Protein AF-A0A3A8EFR8-F1 (afdb_monomer)

Secondary structure (DSSP, 8-state):
----PPPHHHHHHHHHHHHTT--HHHHHHHTT--HHHHHHHHHHTEETTEE-HHHHTT--

Mean predicted aligned error: 6.83 Å

pLDDT: mean 77.89, std 14.25, range [42.12, 92.38]

Sequence (60 aa):
MNYIHLNLEERYQIYTLLREGFYKRHIAWRLNRSPSTISREIHRNRAKNGYFVKHANKIA

Nearest PDB structures (foldseek):
  1pdn-assembly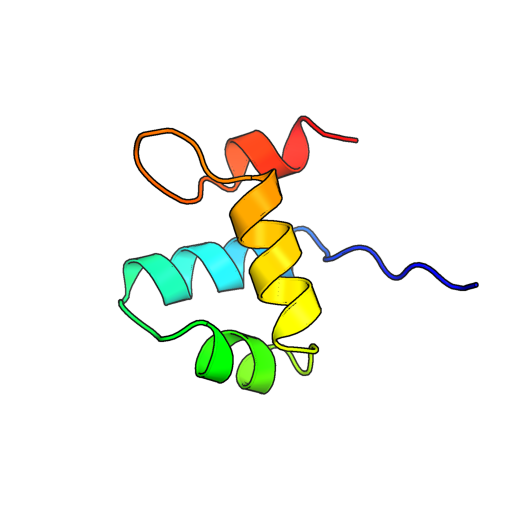1_C  TM=8.725E-01  e=2.244E-01  Drosophila melanogaster
  6pax-assembly1_A  TM=8.073E-01  e=4.500E-01  Homo sapiens
  1mdm-assembly1_A  TM=8.186E-01  e=1.024E+00  Homo sapiens
  5z4z-assembly1_A  TM=6.744E-01  e=5.795E-01  unclassified
  5z4y-assembly1_B  TM=5.036E-01  e=3.494E-01  unclassified

InterPro domains:
  IPR025246 Transposase IS30-like HTH domain [PF13936] (3-45)
  IPR038116 TrpR-like superfamily [G3DSA:1.10.1270.10] (5-60)
  IPR051917 Transposase/Integrase Enzymes [PTHR10948] (1-58)

Foldseek 3Di:
DPPDDQDLVLLVLLVVCVVVVDDLCVSCVVSVHDSVNSVVLQVQQQDPVGHDSVSSVVPD

Structure (mmCIF, N/CA/C/O backbone):
data_AF-A0A3A8EFR8-F1
#
_entry.id   AF-A0A3A8EFR8-F1
#
loop_
_atom_site.group_PDB
_atom_site.id
_atom_site.type_symbol
_atom_site.label_atom_id
_atom_site.label_alt_id
_atom_site.label_comp_id
_atom_site.label_asym_id
_atom_site.label_entity_id
_atom_site.label_seq_id
_atom_site.pdbx_PDB_ins_code
_atom_site.Cartn_x
_atom_site.Cartn_y
_atom_site.Cartn_z
_atom_site.occupancy
_atom_site.B_iso_or_equiv
_atom_site.auth_seq_id
_atom_site.auth_comp_id
_atom_site.auth_asym_id
_atom_site.auth_atom_id
_atom_site.pdbx_PDB_model_num
ATOM 1 N N . MET A 1 1 ? -19.757 11.272 8.558 1.00 42.12 1 MET A N 1
ATOM 2 C CA . MET A 1 1 ? -18.982 10.335 7.713 1.00 42.12 1 MET A CA 1
ATOM 3 C C . MET A 1 1 ? -17.564 10.279 8.250 1.00 42.12 1 MET A C 1
ATOM 5 O O . MET A 1 1 ? -16.886 11.293 8.205 1.00 42.12 1 MET A O 1
ATOM 9 N N . ASN A 1 2 ? -17.145 9.146 8.813 1.00 48.78 2 ASN A N 1
ATOM 10 C CA . ASN A 1 2 ? -15.793 8.984 9.348 1.00 48.78 2 ASN A CA 1
ATOM 11 C C . ASN A 1 2 ? -14.921 8.400 8.229 1.00 48.78 2 ASN A C 1
ATOM 13 O O . ASN A 1 2 ? -14.922 7.191 7.993 1.00 48.78 2 ASN A O 1
ATOM 17 N N . TYR A 1 3 ? -14.307 9.270 7.425 1.00 59.19 3 TYR A N 1
ATOM 18 C CA . TYR A 1 3 ? -13.446 8.828 6.333 1.00 59.19 3 TYR A CA 1
ATOM 19 C C . TYR A 1 3 ? -12.117 8.357 6.930 1.00 59.19 3 TYR A C 1
ATOM 21 O O . TYR A 1 3 ? -11.224 9.148 7.217 1.00 59.19 3 TYR A O 1
ATOM 29 N N . ILE A 1 4 ? -12.015 7.049 7.165 1.00 68.94 4 ILE A N 1
ATOM 30 C CA . ILE A 1 4 ? -10.792 6.432 7.675 1.00 68.94 4 ILE A CA 1
ATOM 31 C C . ILE A 1 4 ? -9.813 6.335 6.506 1.00 68.94 4 ILE A C 1
ATOM 33 O O . ILE A 1 4 ? -9.955 5.480 5.626 1.00 68.94 4 ILE A O 1
ATOM 37 N N . HIS A 1 5 ? -8.843 7.246 6.479 1.00 75.31 5 HIS A N 1
ATOM 38 C CA . HIS A 1 5 ? -7.726 7.181 5.546 1.00 75.31 5 HIS A CA 1
ATOM 39 C C . HIS A 1 5 ? -6.919 5.899 5.790 1.00 75.31 5 HIS A C 1
ATOM 41 O O . HIS A 1 5 ? -6.761 5.464 6.928 1.00 75.31 5 HIS A O 1
ATOM 47 N N . LEU A 1 6 ? -6.397 5.305 4.712 1.00 79.38 6 LEU A N 1
ATOM 48 C CA . LEU A 1 6 ? -5.378 4.264 4.827 1.00 79.38 6 LEU A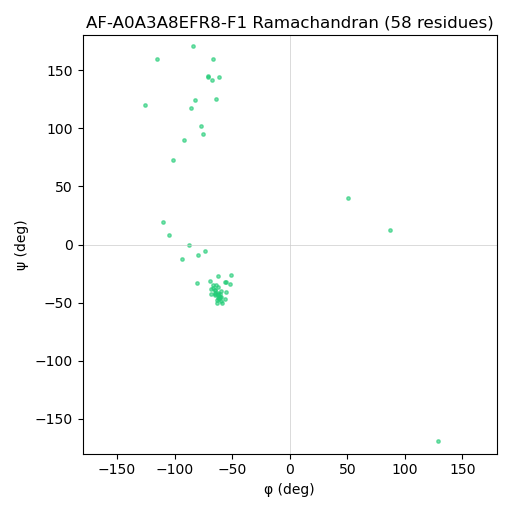 CA 1
ATOM 49 C C . LEU A 1 6 ? -4.124 4.870 5.456 1.00 79.38 6 LEU A C 1
ATOM 51 O O . LEU A 1 6 ? -3.581 5.844 4.915 1.00 79.38 6 LEU A O 1
ATOM 55 N N . ASN A 1 7 ? -3.670 4.266 6.549 1.00 84.69 7 ASN A N 1
ATOM 56 C CA . ASN A 1 7 ? -2.445 4.642 7.235 1.00 84.69 7 ASN A CA 1
ATOM 57 C C . ASN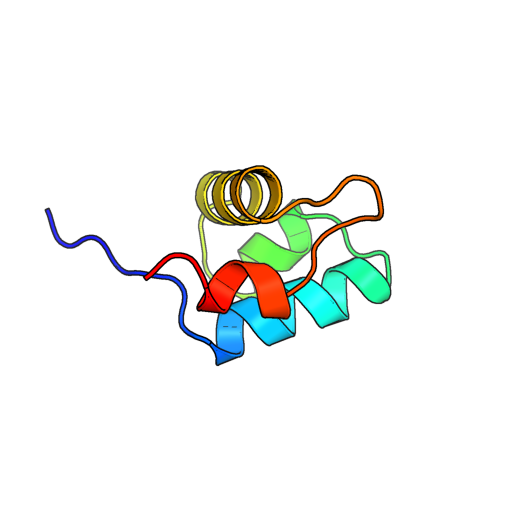 A 1 7 ? -1.223 4.355 6.357 1.00 84.69 7 ASN A C 1
ATOM 59 O O . ASN A 1 7 ? -1.262 3.541 5.431 1.00 84.69 7 ASN A O 1
ATOM 63 N N . LEU A 1 8 ? -0.107 5.015 6.671 1.00 81.06 8 LEU A N 1
ATOM 64 C CA . LEU A 1 8 ? 1.151 4.822 5.952 1.00 81.06 8 LEU A CA 1
ATOM 65 C C . LEU A 1 8 ? 1.583 3.347 5.942 1.00 81.06 8 LEU A C 1
ATOM 67 O O . LEU A 1 8 ? 2.001 2.836 4.906 1.00 81.06 8 LEU A O 1
ATOM 71 N N . GLU A 1 9 ? 1.425 2.656 7.071 1.00 83.69 9 GLU A N 1
ATOM 72 C CA . GLU A 1 9 ? 1.738 1.232 7.203 1.00 83.69 9 GLU A CA 1
ATOM 73 C C . GLU A 1 9 ? 0.879 0.359 6.279 1.00 83.69 9 GLU A C 1
ATOM 75 O O . GLU A 1 9 ? 1.417 -0.465 5.539 1.00 83.69 9 GLU A O 1
ATOM 80 N N . GLU A 1 10 ? -0.437 0.598 6.233 1.00 86.31 10 GLU A N 1
ATOM 81 C CA . GLU A 1 10 ? -1.345 -0.122 5.333 1.00 86.31 10 GLU A CA 1
ATOM 82 C C . GLU A 1 10 ? -0.938 0.099 3.869 1.00 86.31 10 GLU A C 1
ATOM 84 O O . GLU A 1 10 ? -0.908 -0.841 3.080 1.00 86.31 10 GLU A O 1
ATOM 89 N N . ARG A 1 11 ? -0.540 1.322 3.495 1.00 86.38 11 ARG A N 1
ATOM 90 C CA . ARG A 1 11 ? -0.055 1.634 2.137 1.00 86.38 11 ARG A CA 1
ATOM 91 C C . ARG A 1 11 ? 1.250 0.912 1.800 1.00 86.38 11 ARG A C 1
ATOM 93 O O . ARG A 1 11 ? 1.401 0.418 0.681 1.00 86.38 11 ARG A O 1
ATOM 100 N N . TYR A 1 12 ? 2.176 0.803 2.753 1.00 86.81 12 TYR A N 1
ATOM 101 C CA . TYR A 1 12 ? 3.387 -0.002 2.581 1.00 86.81 12 TYR A CA 1
ATOM 102 C C . TYR A 1 12 ? 3.068 -1.489 2.430 1.00 86.81 12 TYR A C 1
ATOM 104 O O . TYR A 1 12 ? 3.622 -2.134 1.542 1.00 86.81 12 TYR A O 1
ATOM 112 N N . GLN A 1 13 ? 2.139 -2.025 3.222 1.00 88.19 13 GLN A N 1
ATOM 113 C CA . GLN A 1 13 ? 1.697 -3.414 3.098 1.00 88.19 13 GLN A CA 1
ATOM 114 C C . GLN A 1 13 ? 1.040 -3.679 1.736 1.00 88.19 13 GLN A C 1
ATOM 116 O O . GLN A 1 13 ? 1.374 -4.671 1.091 1.00 88.19 13 GLN A O 1
ATOM 121 N N . ILE A 1 14 ? 0.187 -2.772 1.237 1.00 88.69 14 ILE A N 1
ATOM 122 C CA . ILE A 1 14 ? -0.377 -2.855 -0.124 1.00 88.69 14 ILE A CA 1
ATOM 123 C C . ILE A 1 14 ? 0.746 -2.926 -1.163 1.00 88.69 14 ILE A C 1
ATOM 125 O O . ILE A 1 14 ? 0.699 -3.769 -2.056 1.00 88.69 14 ILE A O 1
ATOM 129 N N . TYR A 1 15 ? 1.757 -2.061 -1.056 1.00 86.94 15 TYR A N 1
ATOM 130 C CA . TYR A 1 15 ? 2.877 -2.035 -1.995 1.00 86.94 15 TYR A CA 1
ATOM 131 C C . TYR A 1 15 ? 3.700 -3.321 -1.976 1.00 86.94 15 TYR A C 1
ATOM 133 O O . TYR A 1 15 ? 3.962 -3.880 -3.040 1.00 86.94 15 TYR A O 1
ATOM 141 N N . THR A 1 16 ? 4.074 -3.807 -0.792 1.00 88.56 16 THR A N 1
ATOM 142 C CA . THR A 1 16 ? 4.836 -5.053 -0.648 1.00 88.56 16 THR A CA 1
ATOM 143 C C . THR A 1 16 ? 4.063 -6.227 -1.238 1.00 88.56 16 THR A C 1
ATOM 145 O O . THR A 1 16 ? 4.596 -6.929 -2.091 1.00 88.56 16 THR A O 1
ATOM 148 N N . LEU A 1 17 ? 2.781 -6.372 -0.889 1.00 89.50 17 LEU A N 1
ATOM 149 C CA . LEU A 1 17 ? 1.947 -7.476 -1.366 1.00 89.50 17 LEU A CA 1
ATOM 150 C C . LEU A 1 17 ? 1.687 -7.406 -2.879 1.00 89.50 17 LEU A C 1
ATOM 152 O O . LEU A 1 17 ? 1.668 -8.433 -3.552 1.00 89.50 17 LEU A O 1
ATOM 156 N N . LEU A 1 18 ? 1.512 -6.206 -3.443 1.00 87.12 18 LEU A N 1
ATOM 157 C CA . LEU A 1 18 ? 1.414 -6.037 -4.897 1.00 87.12 18 LEU A CA 1
ATOM 158 C C . LEU A 1 18 ? 2.718 -6.421 -5.598 1.00 87.12 18 LEU A C 1
ATOM 160 O O . LEU A 1 18 ? 2.673 -7.025 -6.667 1.00 87.12 18 LEU A O 1
ATOM 164 N N . ARG A 1 19 ? 3.868 -6.079 -5.008 1.00 84.81 19 ARG A N 1
ATOM 165 C CA . ARG A 1 19 ? 5.188 -6.420 -5.552 1.00 84.81 19 ARG A CA 1
ATOM 166 C C . ARG A 1 19 ? 5.472 -7.921 -5.474 1.00 84.81 19 ARG A C 1
ATOM 168 O O . ARG A 1 19 ? 6.130 -8.451 -6.358 1.00 84.81 19 ARG A O 1
ATOM 175 N N . GLU A 1 20 ? 4.937 -8.593 -4.462 1.00 88.12 20 GLU A N 1
ATOM 176 C CA . GLU A 1 20 ? 4.946 -10.055 -4.323 1.00 88.12 20 GLU A CA 1
ATOM 177 C C . GLU A 1 20 ? 3.961 -10.762 -5.275 1.00 88.12 20 GLU A C 1
ATOM 179 O O . GLU A 1 20 ? 3.962 -11.986 -5.361 1.00 88.12 20 GLU A O 1
ATOM 184 N N . GLY A 1 21 ? 3.133 -10.017 -6.019 1.00 87.81 21 GLY A N 1
ATOM 185 C CA . GLY A 1 21 ? 2.203 -10.572 -7.007 1.00 87.81 21 GLY A CA 1
ATOM 186 C C . GLY A 1 21 ? 0.840 -10.979 -6.441 1.00 87.81 21 GLY A C 1
ATOM 187 O O . GLY A 1 21 ? 0.057 -11.631 -7.131 1.00 87.81 21 GLY A O 1
ATOM 188 N N . PHE A 1 22 ? 0.508 -10.587 -5.207 1.00 89.62 22 PHE A N 1
ATOM 189 C CA . PHE A 1 22 ? -0.800 -10.885 -4.631 1.00 89.62 22 PHE A CA 1
ATOM 190 C C . PHE A 1 22 ? -1.928 -10.073 -5.275 1.00 89.62 22 PHE A C 1
ATOM 192 O O . PHE A 1 22 ? -1.815 -8.883 -5.583 1.00 89.62 22 PHE A O 1
ATOM 199 N N . TYR A 1 23 ? -3.091 -10.712 -5.397 1.00 88.56 23 TYR A N 1
ATOM 200 C CA . TYR A 1 23 ? -4.296 -10.066 -5.900 1.00 88.56 23 TYR A CA 1
ATOM 201 C C . TYR A 1 23 ? -4.865 -9.053 -4.900 1.00 88.56 23 TYR A C 1
ATOM 203 O O . TYR A 1 23 ? -4.921 -9.294 -3.694 1.00 88.56 23 TYR A O 1
ATOM 211 N N . LYS A 1 24 ? -5.427 -7.953 -5.414 1.00 88.69 24 LYS A N 1
ATOM 212 C CA . LYS A 1 24 ? -6.041 -6.869 -4.616 1.00 88.69 24 LYS A CA 1
ATOM 213 C C . LYS A 1 24 ? -7.080 -7.366 -3.605 1.00 88.69 24 LYS A C 1
ATOM 215 O O . LYS A 1 24 ? -7.214 -6.794 -2.531 1.00 88.69 24 LYS A O 1
ATOM 220 N N . ARG A 1 25 ? -7.817 -8.429 -3.948 1.00 90.69 25 ARG A N 1
ATOM 221 C CA . ARG A 1 25 ? -8.837 -9.036 -3.078 1.00 90.69 25 ARG A CA 1
ATOM 222 C C . ARG A 1 25 ? -8.216 -9.712 -1.853 1.00 90.69 25 ARG A C 1
ATOM 224 O O . ARG A 1 25 ? -8.755 -9.583 -0.762 1.00 90.69 25 ARG A O 1
ATOM 231 N N . HIS A 1 26 ? -7.063 -10.357 -2.033 1.00 91.50 26 HIS A N 1
ATOM 232 C CA . HIS A 1 26 ? -6.294 -10.951 -0.942 1.00 91.50 26 HIS A CA 1
ATOM 233 C C . HIS A 1 26 ? -5.699 -9.869 -0.033 1.00 91.50 26 HIS A C 1
ATOM 235 O O . HIS A 1 26 ? -5.805 -9.956 1.185 1.00 91.50 26 HIS A O 1
ATOM 241 N N . ILE A 1 27 ? -5.170 -8.796 -0.627 1.00 90.62 27 ILE A N 1
ATOM 242 C CA . ILE A 1 27 ? -4.658 -7.628 0.106 1.00 90.62 27 ILE A CA 1
ATOM 243 C C . ILE A 1 27 ? -5.765 -6.982 0.949 1.00 90.62 27 ILE A C 1
ATOM 245 O O . ILE A 1 27 ? -5.561 -6.683 2.119 1.00 90.62 27 ILE A O 1
ATOM 249 N N . ALA A 1 28 ? -6.955 -6.809 0.373 1.00 91.81 28 ALA A N 1
ATOM 250 C CA . ALA A 1 28 ? -8.109 -6.256 1.071 1.00 91.81 28 ALA A CA 1
ATOM 251 C C . ALA A 1 28 ? -8.518 -7.107 2.281 1.00 91.81 28 ALA A C 1
ATOM 253 O O . ALA A 1 28 ? -8.714 -6.564 3.365 1.00 91.81 28 ALA A O 1
ATOM 254 N N . TRP A 1 29 ? -8.570 -8.431 2.112 1.00 92.38 29 TRP A N 1
ATOM 255 C CA . TRP A 1 29 ? -8.856 -9.355 3.208 1.00 92.38 29 TRP A CA 1
ATOM 256 C C . TRP A 1 29 ? -7.794 -9.279 4.313 1.00 92.38 29 TRP A C 1
ATOM 258 O O . TRP A 1 29 ? -8.138 -9.137 5.482 1.00 92.38 29 TRP A O 1
ATOM 268 N N . ARG A 1 30 ? -6.507 -9.264 3.943 1.00 90.62 30 ARG A N 1
ATOM 269 C CA .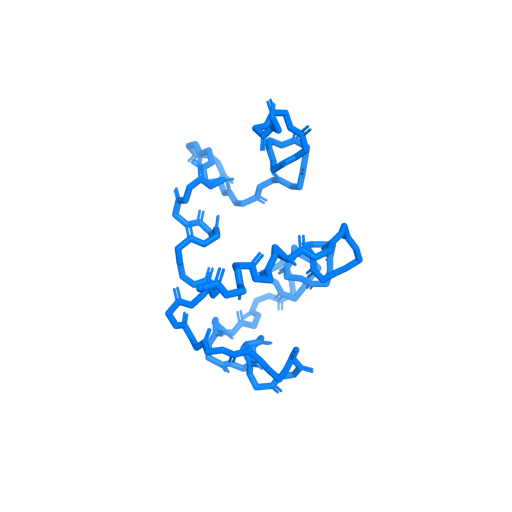 ARG A 1 30 ? -5.386 -9.187 4.892 1.00 90.62 30 ARG A CA 1
ATOM 270 C C . ARG A 1 30 ? -5.355 -7.883 5.693 1.00 90.62 30 ARG A C 1
ATOM 272 O O . ARG A 1 30 ? -4.986 -7.902 6.859 1.00 90.62 30 ARG A O 1
ATOM 279 N N . LEU A 1 31 ? -5.750 -6.770 5.077 1.00 88.19 31 LEU A N 1
ATOM 280 C CA . LEU A 1 31 ? -5.831 -5.454 5.721 1.00 88.19 31 LEU A CA 1
ATOM 281 C C . LEU A 1 31 ? -7.173 -5.205 6.418 1.00 88.19 31 LEU A C 1
ATOM 283 O O . LEU A 1 31 ? -7.392 -4.123 6.953 1.00 88.19 31 LEU A O 1
ATOM 287 N N . ASN A 1 32 ? -8.095 -6.171 6.371 1.00 89.38 32 ASN A N 1
ATOM 288 C CA . ASN A 1 32 ? -9.473 -6.017 6.829 1.00 89.38 32 ASN A CA 1
ATOM 289 C C . ASN A 1 32 ? -10.162 -4.762 6.243 1.00 89.38 32 ASN A C 1
ATOM 291 O O . ASN A 1 32 ? -10.881 -4.021 6.916 1.00 89.38 32 ASN A O 1
ATOM 295 N N . ARG A 1 33 ? -9.904 -4.490 4.958 1.00 88.88 33 ARG A N 1
ATOM 296 C CA . ARG A 1 33 ? -10.468 -3.365 4.202 1.00 88.88 33 ARG A CA 1
ATOM 297 C C . ARG A 1 33 ? -11.350 -3.863 3.072 1.00 88.88 33 ARG A C 1
ATOM 299 O O . ARG A 1 33 ? -11.220 -4.979 2.579 1.00 88.88 33 ARG A O 1
ATOM 306 N N . SER A 1 34 ? -12.232 -2.989 2.593 1.00 90.56 34 SER A N 1
ATOM 307 C CA . SER A 1 34 ? -13.019 -3.314 1.407 1.00 90.56 34 SER A CA 1
ATOM 308 C C . SER A 1 34 ? -12.110 -3.400 0.165 1.00 90.56 34 SER A C 1
ATOM 310 O O . SER A 1 34 ? -11.219 -2.555 -0.004 1.00 90.56 34 SER A O 1
ATOM 312 N N . PRO A 1 35 ? -12.343 -4.351 -0.761 1.00 89.12 35 PRO A N 1
ATOM 313 C CA . PRO A 1 35 ? -11.626 -4.401 -2.039 1.00 89.12 35 PRO A CA 1
ATOM 314 C C . PRO A 1 35 ? -11.741 -3.093 -2.828 1.00 89.12 35 PRO A C 1
ATOM 316 O O . PRO A 1 35 ? -10.804 -2.684 -3.512 1.00 89.12 35 PRO A O 1
ATOM 319 N N . SER A 1 36 ? -12.873 -2.404 -2.679 1.00 88.75 36 SER A N 1
ATOM 320 C CA . SER A 1 36 ? -13.151 -1.087 -3.246 1.00 88.75 36 SER A CA 1
ATOM 321 C C . SER A 1 36 ? -12.173 -0.028 -2.735 1.00 88.75 36 SER A C 1
ATOM 323 O O . SER A 1 36 ? -11.686 0.776 -3.525 1.00 88.75 36 SER A O 1
ATOM 325 N N . THR A 1 37 ? -11.853 -0.040 -1.438 1.00 89.31 37 THR A N 1
ATOM 326 C CA . THR A 1 37 ? -10.889 0.880 -0.812 1.00 89.31 37 THR A CA 1
ATOM 327 C C . THR A 1 37 ? -9.498 0.678 -1.398 1.00 89.31 37 THR A C 1
ATOM 329 O O . THR A 1 37 ? -8.891 1.632 -1.877 1.00 89.31 37 THR A O 1
ATOM 332 N N . ILE A 1 38 ? -9.034 -0.573 -1.450 1.00 87.88 38 ILE A N 1
ATOM 333 C CA . ILE A 1 38 ? -7.726 -0.925 -2.020 1.00 87.88 38 ILE A CA 1
ATOM 334 C C . ILE A 1 38 ? -7.668 -0.575 -3.509 1.00 87.88 38 ILE A C 1
ATOM 336 O O . ILE A 1 38 ? -6.684 -0.018 -3.984 1.00 87.88 38 ILE A O 1
ATOM 340 N N . SER A 1 39 ? -8.738 -0.841 -4.259 1.00 87.81 39 SER A N 1
ATOM 341 C CA . SER A 1 39 ? -8.787 -0.509 -5.683 1.00 87.81 39 SER A CA 1
ATOM 342 C C . SER A 1 39 ? -8.737 0.999 -5.930 1.00 87.81 39 SER A C 1
ATOM 344 O O . SER A 1 39 ? -8.027 1.429 -6.837 1.00 87.81 39 SER A O 1
ATOM 346 N N . ARG A 1 40 ? -9.456 1.805 -5.135 1.00 87.38 40 ARG A N 1
ATOM 347 C CA . ARG A 1 40 ? -9.414 3.275 -5.225 1.00 87.38 40 ARG A CA 1
ATOM 348 C C . ARG A 1 40 ? -8.039 3.819 -4.859 1.00 87.38 40 ARG A C 1
ATOM 350 O O .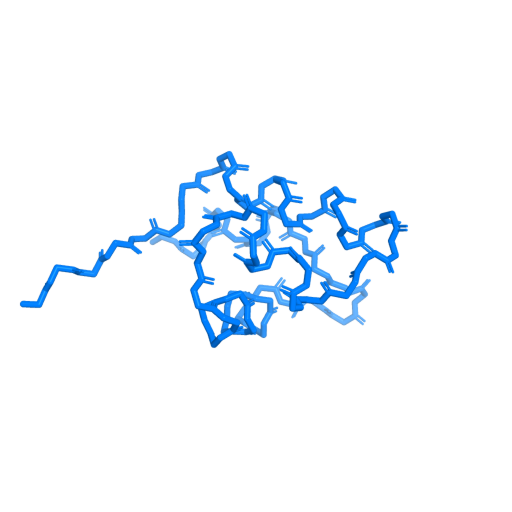 ARG A 1 40 ? -7.542 4.679 -5.573 1.00 87.38 40 ARG A O 1
ATOM 357 N N . GLU A 1 41 ? -7.426 3.300 -3.799 1.00 86.88 41 GLU A 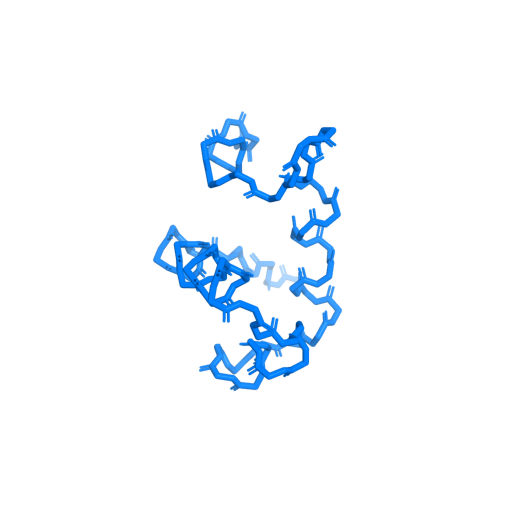N 1
ATOM 358 C CA . GLU A 1 41 ? -6.068 3.665 -3.383 1.00 86.88 41 GLU A CA 1
ATOM 359 C C . GLU A 1 41 ? -5.055 3.384 -4.495 1.00 86.88 41 GLU A C 1
ATOM 361 O O . GLU A 1 41 ? -4.306 4.271 -4.901 1.00 86.88 41 GLU A O 1
ATOM 366 N 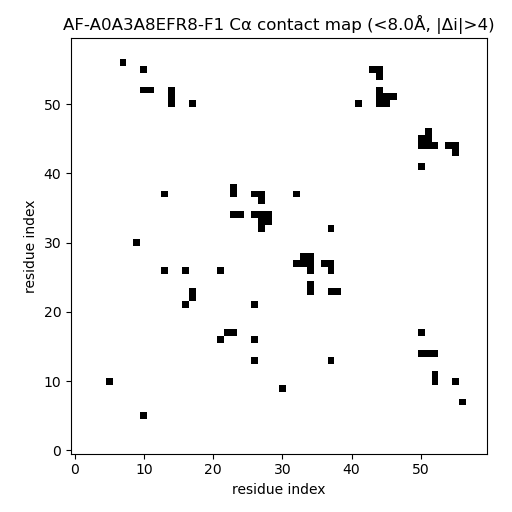N . ILE A 1 42 ? -5.084 2.168 -5.048 1.00 83.12 42 ILE A N 1
ATOM 367 C CA . ILE A 1 42 ? -4.205 1.785 -6.152 1.00 83.12 42 ILE A CA 1
ATOM 368 C C .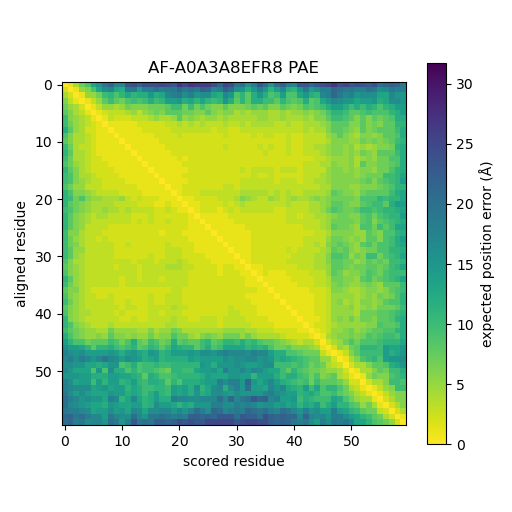 ILE A 1 42 ? -4.467 2.674 -7.360 1.00 83.12 42 ILE A C 1
ATOM 370 O O . ILE A 1 42 ? -3.519 3.163 -7.950 1.00 83.12 42 ILE A O 1
ATOM 374 N N . HIS A 1 43 ? -5.726 2.897 -7.737 1.00 82.81 43 HIS A N 1
ATOM 375 C CA . HIS A 1 43 ? -6.060 3.715 -8.901 1.00 82.81 43 HIS A CA 1
ATOM 376 C C . HIS A 1 43 ? -5.590 5.166 -8.743 1.00 82.81 43 HIS A C 1
ATOM 378 O O . HIS A 1 43 ? -5.001 5.714 -9.669 1.00 82.81 43 HIS A O 1
ATOM 384 N N . ARG A 1 44 ? -5.794 5.758 -7.561 1.00 77.50 44 ARG A N 1
ATOM 385 C CA . ARG A 1 44 ? -5.403 7.138 -7.248 1.00 77.50 44 ARG A CA 1
ATOM 386 C C . ARG A 1 44 ? -3.882 7.320 -7.222 1.00 77.50 44 ARG A C 1
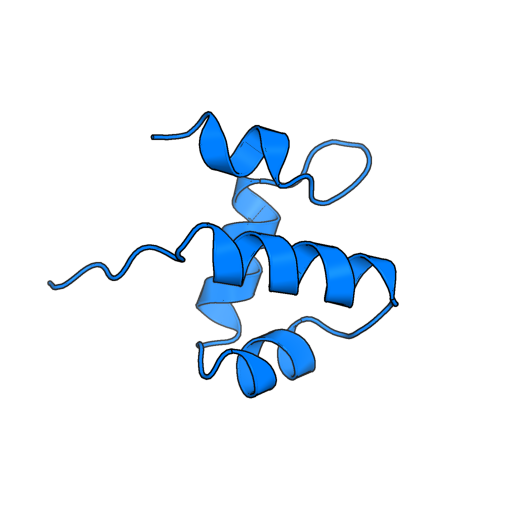ATOM 388 O O . ARG A 1 44 ? -3.397 8.360 -7.645 1.00 77.50 44 ARG A O 1
ATOM 395 N N . ASN A 1 45 ? -3.143 6.305 -6.773 1.00 74.50 45 ASN A N 1
ATOM 396 C CA . ASN A 1 45 ? -1.686 6.351 -6.590 1.00 74.50 45 ASN A CA 1
ATOM 397 C C . ASN A 1 45 ? -0.908 5.477 -7.593 1.00 74.50 45 ASN A C 1
ATOM 399 O O . ASN A 1 45 ? 0.254 5.126 -7.360 1.00 74.50 45 ASN A O 1
ATOM 403 N N . ARG A 1 46 ? -1.533 5.109 -8.718 1.00 70.00 46 ARG A N 1
ATOM 404 C CA . ARG A 1 46 ? -0.885 4.380 -9.814 1.00 70.00 46 ARG A CA 1
ATOM 405 C C . ARG A 1 46 ? -0.194 5.368 -10.749 1.00 70.00 46 ARG A C 1
ATOM 407 O O . ARG A 1 46 ? -0.846 6.168 -11.409 1.00 70.00 46 ARG A O 1
ATOM 414 N N . ALA A 1 47 ? 1.124 5.255 -10.858 1.00 65.12 47 ALA A N 1
ATOM 415 C CA . ALA A 1 47 ? 1.897 5.867 -11.933 1.00 65.12 47 ALA A CA 1
ATOM 416 C C . ALA A 1 47 ? 1.893 4.964 -13.181 1.00 65.12 47 ALA A C 1
ATOM 418 O O . ALA A 1 47 ? 1.502 3.794 -13.115 1.00 65.12 47 ALA A O 1
ATOM 419 N N . LYS A 1 48 ? 2.403 5.474 -14.314 1.00 58.94 48 LYS A N 1
ATOM 420 C CA . LYS A 1 48 ? 2.584 4.696 -15.561 1.00 58.94 48 LYS A CA 1
ATOM 421 C C . LYS A 1 48 ? 3.332 3.364 -15.348 1.00 58.94 48 LYS A C 1
ATOM 423 O O . LYS A 1 48 ? 3.049 2.413 -16.065 1.00 58.94 48 LYS A O 1
ATOM 428 N N . ASN A 1 49 ? 4.178 3.274 -14.315 1.00 63.78 49 ASN A N 1
ATOM 429 C CA . ASN A 1 49 ? 4.998 2.097 -14.000 1.00 63.78 49 ASN A CA 1
ATOM 430 C C . ASN A 1 49 ? 4.508 1.255 -12.797 1.00 63.78 49 ASN A C 1
ATOM 432 O O . ASN A 1 49 ? 5.227 0.358 -12.372 1.00 63.78 49 ASN A O 1
ATOM 436 N N . GLY A 1 50 ? 3.324 1.519 -12.220 1.00 66.25 50 GLY A N 1
ATOM 437 C CA . GLY A 1 50 ? 2.776 0.727 -11.101 1.00 66.25 50 GLY A CA 1
ATOM 438 C C . GLY A 1 50 ? 2.313 1.546 -9.891 1.00 66.25 50 GLY A C 1
ATOM 439 O O . GLY A 1 50 ? 2.187 2.768 -9.965 1.00 66.25 50 GLY A O 1
ATOM 440 N N . TYR A 1 51 ? 2.017 0.868 -8.776 1.00 67.31 51 TYR A N 1
ATOM 441 C CA . TYR A 1 51 ? 1.671 1.509 -7.498 1.00 67.31 51 TYR A CA 1
ATOM 442 C C . TYR A 1 51 ? 2.950 1.910 -6.756 1.00 67.31 51 TYR A C 1
ATOM 444 O O . TYR A 1 51 ? 3.794 1.056 -6.497 1.00 67.31 51 TYR A O 1
ATOM 452 N N . PHE A 1 52 ? 3.091 3.189 -6.396 1.00 65.44 52 PHE A N 1
ATOM 453 C CA . PHE A 1 52 ? 4.244 3.693 -5.642 1.00 65.44 52 PHE A CA 1
ATOM 454 C C . PHE A 1 52 ? 3.787 4.428 -4.379 1.00 65.44 52 PHE A C 1
ATOM 456 O O . PHE A 1 52 ? 3.140 5.473 -4.456 1.00 65.44 52 PHE A O 1
ATOM 463 N N . VAL A 1 53 ? 4.216 3.942 -3.209 1.00 59.59 53 VAL A N 1
ATOM 464 C CA . VAL A 1 53 ? 3.906 4.550 -1.895 1.00 59.59 53 VAL A CA 1
ATOM 465 C C . VAL A 1 53 ? 4.349 6.018 -1.823 1.00 59.59 53 VAL A C 1
ATOM 467 O O . VAL A 1 53 ? 3.677 6.845 -1.211 1.00 59.59 53 VAL A O 1
ATOM 470 N N . LYS A 1 54 ? 5.436 6.379 -2.524 1.00 58.91 54 LYS A N 1
ATOM 471 C CA . LYS A 1 54 ? 5.946 7.760 -2.600 1.00 58.91 54 LYS A CA 1
ATOM 472 C C . LYS A 1 54 ? 4.959 8.754 -3.234 1.00 58.91 54 LYS A C 1
ATOM 474 O O . LYS A 1 54 ? 5.016 9.931 -2.895 1.00 58.91 54 LYS A O 1
ATOM 479 N N . HIS A 1 55 ? 4.058 8.316 -4.118 1.00 58.47 55 HIS A N 1
ATOM 480 C CA . HIS A 1 55 ? 2.986 9.180 -4.631 1.00 58.47 55 HIS A CA 1
ATOM 481 C C . HIS A 1 55 ? 1.813 9.289 -3.661 1.00 58.47 55 HIS A C 1
ATOM 483 O O . HIS A 1 55 ? 1.237 10.365 -3.529 1.00 58.47 55 HIS A O 1
ATOM 489 N N . ALA A 1 56 ? 1.538 8.222 -2.913 1.00 56.47 56 ALA A N 1
ATOM 490 C CA . ALA A 1 56 ? 0.461 8.187 -1.937 1.00 56.47 56 ALA A CA 1
ATOM 491 C C . ALA A 1 56 ? 0.653 9.223 -0.811 1.00 56.47 56 ALA A C 1
ATOM 493 O O . ALA A 1 56 ? -0.319 9.839 -0.383 1.00 56.47 56 ALA A O 1
ATOM 494 N N . ASN A 1 57 ? 1.895 9.467 -0.381 1.00 55.62 57 ASN A N 1
ATOM 495 C CA . ASN A 1 57 ? 2.218 10.473 0.640 1.00 55.62 57 ASN A CA 1
ATOM 496 C C . ASN A 1 57 ? 2.268 11.924 0.134 1.00 55.62 57 ASN A C 1
ATOM 498 O O . ASN A 1 57 ? 2.391 12.831 0.949 1.00 55.62 57 ASN A O 1
ATOM 502 N N . LYS A 1 58 ? 2.213 12.160 -1.184 1.00 51.59 58 LYS A N 1
ATOM 503 C CA . LYS A 1 58 ? 2.245 13.519 -1.757 1.00 51.59 58 LYS A CA 1
ATOM 504 C C . LYS A 1 58 ? 0.845 14.096 -1.994 1.00 51.59 58 LYS A C 1
ATOM 506 O O . LYS A 1 58 ? 0.717 15.282 -2.261 1.00 51.59 58 LYS A O 1
ATOM 511 N N . ILE A 1 59 ? -0.182 13.249 -1.907 1.00 48.97 59 ILE A N 1
ATOM 512 C CA . ILE A 1 59 ? -1.595 13.629 -1.941 1.00 48.97 59 ILE A CA 1
ATOM 513 C C . ILE A 1 59 ? -2.095 13.612 -0.489 1.00 48.97 59 ILE A C 1
ATOM 515 O O . ILE A 1 59 ? -2.771 12.672 -0.063 1.00 48.97 59 ILE A O 1
ATOM 519 N N . ALA A 1 60 ? -1.666 14.608 0.281 1.00 47.69 60 ALA A N 1
ATOM 520 C CA . ALA A 1 60 ? -2.296 15.023 1.529 1.00 47.69 60 ALA A CA 1
ATOM 521 C C . ALA A 1 60 ? -2.770 16.462 1.331 1.00 47.69 60 ALA A C 1
ATOM 523 O O . ALA A 1 60 ? -1.972 17.247 0.769 1.00 47.69 60 ALA A O 1
#

Organism: NCBI:txid1843371

Solvent-accessible surface area (backbone atoms only — not comparable to full-atom values): 3698 Å² total; per-residue (Å²): 134,87,81,78,71,82,50,73,65,57,44,49,51,51,44,52,41,49,74,73,65,52,54,64,62,59,50,11,60,76,69,75,44,54,48,66,57,50,49,49,52,44,62,75,26,45,51,102,91,44,70,42,64,77,53,50,73,68,70,118

Radius of gyration: 10.79 Å; Cα contacts (8 Å, |Δi|>4): 41; chains: 1; bounding box: 25×26×25 Å